Protein AF-G4Q4J6-F1 (afdb_monomer_lite)

Organism: Acidaminococcus intestini (strain RyC-MR95) (NCBI:txid568816)

Radius of gyration: 11.94 Å; chains: 1; bounding box: 21×21×40 Å

Structure (mmCIF, N/CA/C/O backbone):
data_AF-G4Q4J6-F1
#
_entry.id   AF-G4Q4J6-F1
#
loop_
_atom_site.group_PDB
_atom_site.id
_atom_site.type_symbol
_atom_site.label_atom_id
_atom_site.label_alt_id
_atom_site.label_comp_id
_atom_site.label_asym_id
_atom_site.label_entity_id
_atom_site.label_seq_id
_atom_site.pdbx_PDB_ins_code
_atom_site.Cartn_x
_atom_site.Cartn_y
_atom_site.Cartn_z
_atom_site.occupancy
_atom_site.B_iso_or_equiv
_atom_site.auth_seq_id
_atom_site.auth_comp_id
_atom_site.auth_asym_id
_atom_site.auth_atom_id
_atom_site.pdbx_PDB_model_num
ATOM 1 N N . MET A 1 1 ? 5.610 -1.809 -29.050 1.00 47.62 1 MET A N 1
ATOM 2 C CA . MET A 1 1 ? 5.656 -1.260 -27.679 1.00 47.62 1 MET A CA 1
ATOM 3 C C . MET A 1 1 ? 5.881 -2.405 -26.694 1.00 47.62 1 MET A C 1
ATOM 5 O O . MET A 1 1 ? 4.930 -3.088 -26.349 1.00 47.62 1 MET A O 1
ATOM 9 N N . LEU A 1 2 ? 7.133 -2.681 -26.310 1.00 45.62 2 LEU A N 1
ATOM 10 C CA . LEU A 1 2 ? 7.462 -3.609 -25.207 1.00 45.62 2 LEU A CA 1
ATOM 11 C C . LEU A 1 2 ? 7.939 -2.867 -23.950 1.00 45.62 2 LEU A C 1
ATOM 13 O O . LEU A 1 2 ? 7.832 -3.391 -22.847 1.00 45.62 2 LEU A O 1
ATOM 17 N N . ALA A 1 3 ? 8.397 -1.622 -24.114 1.00 49.56 3 ALA A N 1
ATOM 18 C CA . ALA A 1 3 ? 8.880 -0.775 -23.028 1.00 49.56 3 ALA A CA 1
ATOM 19 C C . ALA A 1 3 ? 7.794 -0.411 -21.998 1.00 49.56 3 ALA A C 1
ATOM 21 O O . ALA A 1 3 ? 8.123 -0.095 -20.860 1.00 49.56 3 ALA A O 1
ATOM 22 N N . ASP A 1 4 ? 6.516 -0.497 -2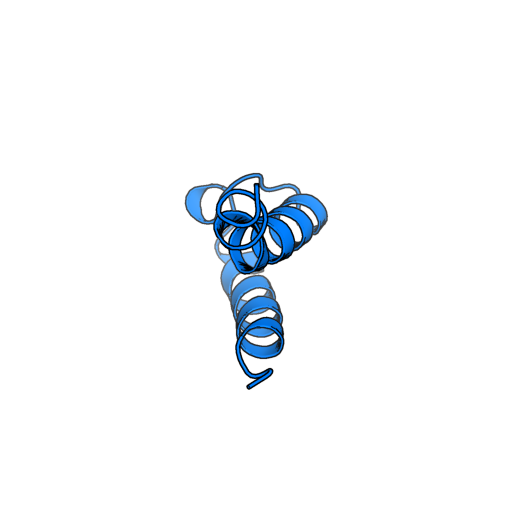2.377 1.00 49.38 4 ASP A N 1
ATOM 23 C CA . ASP A 1 4 ? 5.399 -0.130 -21.503 1.00 49.38 4 ASP A CA 1
ATOM 24 C C . ASP A 1 4 ? 4.975 -1.271 -20.560 1.00 49.38 4 ASP A C 1
ATOM 26 O O . ASP A 1 4 ? 4.575 -1.032 -19.429 1.00 49.38 4 ASP A O 1
ATOM 30 N N . LYS A 1 5 ? 5.150 -2.538 -20.968 1.00 50.56 5 LYS A N 1
ATOM 31 C CA . LYS A 1 5 ? 4.764 -3.710 -20.155 1.00 50.56 5 LYS A CA 1
ATOM 32 C C . LYS A 1 5 ? 5.780 -4.075 -19.072 1.00 50.56 5 LYS A C 1
ATOM 34 O O . LYS A 1 5 ? 5.404 -4.643 -18.054 1.00 50.56 5 LYS A O 1
ATOM 39 N N . ALA A 1 6 ? 7.055 -3.746 -19.268 1.00 46.91 6 ALA A N 1
ATOM 40 C CA . ALA A 1 6 ? 8.121 -4.132 -18.341 1.00 46.91 6 ALA A CA 1
ATOM 41 C C . ALA A 1 6 ? 8.212 -3.232 -17.096 1.00 46.91 6 ALA A C 1
ATOM 43 O O . ALA A 1 6 ? 8.793 -3.628 -16.092 1.00 46.91 6 ALA A O 1
ATOM 44 N N . ARG A 1 7 ? 7.629 -2.028 -17.137 1.00 51.78 7 ARG A N 1
ATOM 45 C CA . ARG A 1 7 ? 7.677 -1.077 -16.014 1.00 51.78 7 ARG A CA 1
ATOM 46 C C . ARG A 1 7 ? 6.611 -1.313 -14.945 1.00 51.78 7 ARG A C 1
ATOM 48 O O . ARG A 1 7 ? 6.688 -0.716 -13.880 1.00 51.78 7 ARG A O 1
ATOM 55 N N . ILE A 1 8 ? 5.639 -2.168 -15.241 1.00 53.53 8 ILE A N 1
ATOM 56 C CA . ILE A 1 8 ? 4.404 -2.327 -14.469 1.00 53.53 8 ILE A CA 1
ATOM 57 C C . ILE A 1 8 ? 4.474 -3.556 -13.542 1.00 53.53 8 ILE A C 1
ATOM 59 O O . ILE A 1 8 ? 3.835 -3.570 -12.498 1.00 53.53 8 ILE A O 1
ATOM 63 N N . GLY A 1 9 ? 5.318 -4.549 -13.852 1.00 52.88 9 GLY A N 1
ATOM 64 C CA . GLY A 1 9 ? 5.294 -5.874 -13.211 1.00 52.88 9 GLY A CA 1
ATOM 65 C C . GLY A 1 9 ? 5.336 -5.867 -11.679 1.00 52.88 9 GLY A C 1
ATOM 66 O O . GLY A 1 9 ? 4.462 -6.446 -11.050 1.00 52.88 9 GLY A O 1
ATOM 67 N N . HIS A 1 10 ? 6.288 -5.156 -11.070 1.00 57.41 10 HIS A N 1
ATOM 68 C CA . HIS A 1 10 ? 6.432 -5.176 -9.606 1.00 57.41 10 HIS A CA 1
ATOM 69 C C . HIS A 1 10 ? 5.515 -4.156 -8.917 1.00 57.41 10 HIS A C 1
ATOM 71 O O . HIS A 1 10 ? 5.053 -4.373 -7.800 1.00 57.41 10 HIS A O 1
ATOM 77 N N . THR A 1 11 ? 5.216 -3.032 -9.576 1.00 66.06 11 THR A N 1
ATOM 78 C CA . THR A 1 11 ? 4.371 -1.989 -8.979 1.00 66.06 11 THR A CA 1
ATOM 79 C C . THR A 1 11 ? 2.895 -2.377 -8.977 1.00 66.06 11 THR A C 1
ATOM 81 O O . THR A 1 11 ? 2.197 -2.008 -8.035 1.00 66.06 11 THR A O 1
ATOM 84 N N . ASP A 1 12 ? 2.422 -3.147 -9.959 1.00 72.75 12 ASP A N 1
ATOM 85 C CA . ASP A 1 12 ? 1.032 -3.612 -9.992 1.00 72.75 12 ASP A CA 1
ATOM 86 C C . ASP A 1 12 ? 0.765 -4.712 -8.972 1.00 72.75 12 ASP A C 1
ATOM 88 O O . ASP A 1 12 ? -0.228 -4.619 -8.259 1.00 72.75 12 ASP A O 1
ATOM 92 N N . GLN A 1 13 ? 1.676 -5.676 -8.801 1.00 73.19 13 GLN A N 1
ATOM 93 C CA . GLN A 1 13 ? 1.533 -6.702 -7.759 1.00 73.19 13 GLN A CA 1
ATOM 94 C C . GLN A 1 13 ? 1.520 -6.079 -6.357 1.00 73.19 13 GLN A C 1
ATOM 96 O O . GLN A 1 13 ? 0.652 -6.398 -5.544 1.00 73.19 13 GLN A O 1
ATOM 101 N N . ILE A 1 14 ? 2.414 -5.118 -6.092 1.00 74.81 14 ILE A N 1
ATOM 102 C CA . ILE A 1 14 ? 2.420 -4.384 -4.820 1.00 74.81 14 ILE A CA 1
ATOM 103 C C . ILE A 1 14 ? 1.157 -3.520 -4.679 1.00 74.81 14 ILE A C 1
ATOM 105 O O . ILE A 1 14 ? 0.578 -3.475 -3.598 1.00 74.81 14 ILE A O 1
ATOM 109 N N . ARG A 1 15 ? 0.675 -2.857 -5.741 1.00 76.12 15 ARG A N 1
ATOM 110 C CA . ARG A 1 15 ? -0.583 -2.081 -5.701 1.00 76.12 15 ARG A CA 1
ATOM 111 C C . ARG A 1 15 ? -1.811 -2.945 -5.461 1.00 76.12 15 ARG A C 1
ATOM 113 O O . ARG A 1 15 ? -2.715 -2.510 -4.754 1.00 76.12 15 ARG A O 1
ATOM 120 N N . GLU A 1 16 ? -1.868 -4.128 -6.053 1.00 79.62 16 GLU A N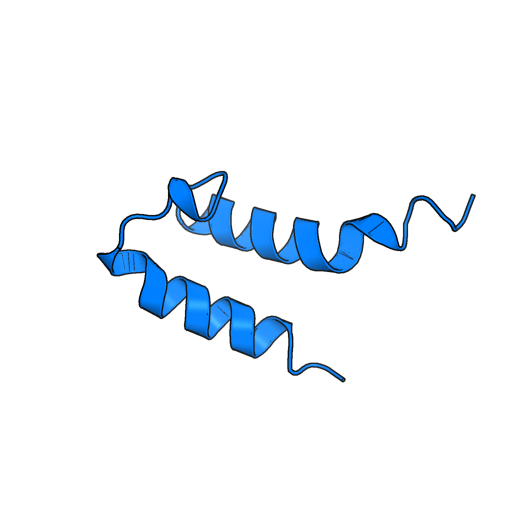 1
ATOM 121 C CA . GLU A 1 16 ? -2.973 -5.065 -5.877 1.00 79.62 16 GLU A CA 1
ATOM 122 C C . GLU A 1 16 ? -2.998 -5.597 -4.442 1.00 79.62 16 GLU A C 1
ATOM 124 O O . GLU A 1 16 ? -4.050 -5.609 -3.797 1.00 79.62 16 GLU A O 1
ATOM 129 N N . LEU A 1 17 ? -1.819 -5.911 -3.900 1.00 79.50 17 LEU A N 1
ATOM 130 C CA . LEU A 1 17 ? -1.655 -6.277 -2.503 1.00 79.50 17 LEU A CA 1
ATOM 131 C C . LEU A 1 17 ? -2.068 -5.125 -1.576 1.00 79.50 17 LEU A C 1
ATOM 133 O O . LEU A 1 17 ? -2.913 -5.309 -0.708 1.00 79.50 17 LEU A O 1
ATOM 137 N N . LEU A 1 18 ? -1.556 -3.914 -1.801 1.00 81.50 18 LEU A N 1
ATOM 138 C CA . LEU A 1 18 ? -1.932 -2.723 -1.037 1.00 81.50 18 LEU A CA 1
ATOM 139 C C . LEU A 1 18 ? -3.452 -2.505 -1.055 1.00 81.50 18 LEU A C 1
ATOM 141 O O . LEU A 1 18 ? -4.054 -2.324 0.005 1.00 81.50 18 LEU A O 1
ATOM 145 N N . ARG A 1 19 ? -4.091 -2.617 -2.227 1.00 82.31 19 ARG A N 1
ATOM 146 C CA . ARG A 1 19 ? -5.549 -2.496 -2.374 1.00 82.31 19 ARG A CA 1
ATOM 147 C C . ARG A 1 19 ? -6.311 -3.561 -1.593 1.00 82.31 19 ARG A C 1
ATOM 149 O O . ARG A 1 19 ? -7.344 -3.240 -1.011 1.00 82.31 19 ARG A O 1
ATOM 156 N N . LYS A 1 20 ? -5.805 -4.796 -1.528 1.00 81.69 20 LYS A N 1
ATOM 157 C CA . LYS A 1 20 ? -6.366 -5.872 -0.689 1.00 81.69 20 LYS A CA 1
ATOM 158 C C . LYS A 1 20 ? -6.348 -5.505 0.800 1.00 81.69 20 LYS A C 1
ATOM 160 O O . 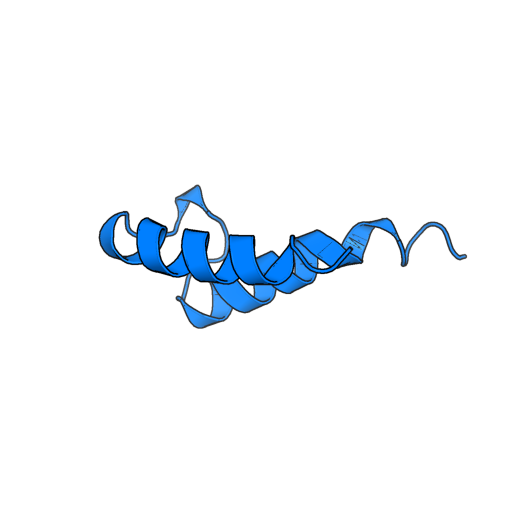LYS A 1 20 ? -7.266 -5.872 1.527 1.00 81.69 20 LYS A O 1
ATOM 165 N N . TYR A 1 21 ? -5.345 -4.742 1.228 1.00 78.75 21 TYR A N 1
ATOM 166 C CA . TYR A 1 21 ? -5.243 -4.179 2.576 1.00 78.75 21 TYR A CA 1
ATOM 167 C C . TYR A 1 21 ? -5.954 -2.819 2.738 1.00 78.75 21 TYR A C 1
ATOM 169 O O . TYR A 1 21 ? -5.921 -2.241 3.821 1.00 78.75 21 TYR A O 1
ATOM 177 N N . GLY A 1 22 ? -6.621 -2.306 1.695 1.00 77.75 22 GLY A N 1
ATOM 178 C CA . GLY A 1 22 ? -7.328 -1.020 1.720 1.00 77.75 22 GLY A CA 1
ATOM 179 C C . GLY A 1 22 ? -6.421 0.210 1.615 1.00 77.75 22 GLY A C 1
ATOM 180 O O . GLY A 1 22 ? -6.863 1.319 1.906 1.00 77.75 22 GLY A O 1
ATOM 181 N N . ALA A 1 23 ? -5.166 0.032 1.203 1.00 78.81 23 ALA A N 1
ATOM 182 C CA . ALA A 1 23 ? -4.199 1.101 1.006 1.00 78.81 23 ALA A CA 1
ATOM 183 C C . ALA A 1 23 ? -3.879 1.271 -0.486 1.00 78.81 23 ALA A C 1
ATOM 185 O O . ALA A 1 23 ? -3.823 0.311 -1.241 1.00 78.81 23 ALA A O 1
ATOM 186 N N . ASP A 1 24 ? -3.604 2.493 -0.935 1.00 74.06 24 ASP A N 1
ATOM 187 C CA . ASP A 1 24 ? -3.112 2.722 -2.305 1.00 74.06 24 ASP A CA 1
ATOM 188 C C . ASP A 1 24 ? -1.577 2.822 -2.368 1.00 74.06 24 ASP A C 1
ATOM 190 O O . ASP A 1 24 ? -0.987 2.836 -3.452 1.00 74.06 24 ASP A O 1
ATOM 194 N N . ARG A 1 25 ? -0.917 2.954 -1.206 1.00 74.31 25 ARG A N 1
ATOM 195 C CA . ARG A 1 25 ? 0.526 3.214 -1.049 1.00 74.31 25 ARG A CA 1
ATOM 196 C C . ARG A 1 25 ? 1.038 2.642 0.271 1.00 74.31 25 ARG A C 1
ATOM 198 O O . ARG A 1 25 ? 0.305 2.669 1.250 1.00 74.31 25 ARG A O 1
ATOM 205 N N . LEU A 1 26 ? 2.319 2.263 0.326 1.00 72.75 26 LEU A N 1
ATOM 206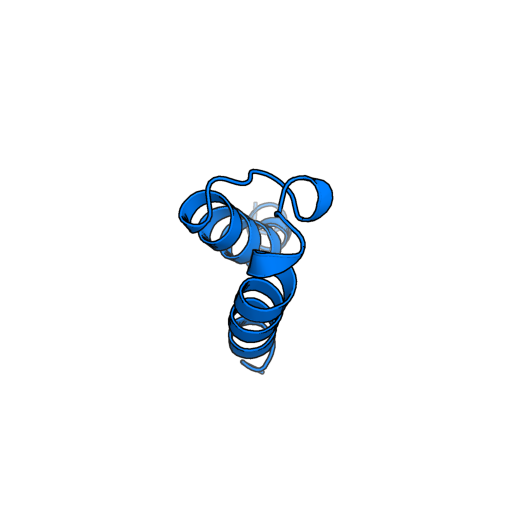 C CA . LEU A 1 26 ? 3.000 1.833 1.560 1.00 72.75 26 LEU A CA 1
ATOM 207 C C . LEU A 1 26 ? 2.849 2.845 2.709 1.00 72.75 26 LEU A C 1
ATOM 209 O O . LEU A 1 26 ? 2.571 2.445 3.829 1.00 72.75 26 LEU A O 1
ATOM 213 N N . SER A 1 27 ? 2.926 4.156 2.442 1.00 73.50 27 SER A N 1
ATOM 214 C CA . SER A 1 27 ? 2.692 5.186 3.475 1.00 73.50 27 SER A CA 1
ATOM 215 C C . SER A 1 27 ? 1.250 5.280 3.982 1.00 73.50 27 SER A C 1
ATOM 217 O O . SER A 1 27 ? 1.017 5.941 4.987 1.00 73.50 27 SER A O 1
ATOM 219 N N . ALA A 1 28 ? 0.284 4.687 3.278 1.00 75.31 28 ALA A N 1
ATOM 220 C CA . ALA A 1 28 ? -1.108 4.609 3.717 1.00 75.31 28 ALA A CA 1
ATOM 221 C C . ALA A 1 28 ? -1.415 3.278 4.426 1.00 75.31 28 ALA A C 1
ATOM 223 O O . ALA A 1 28 ? -2.531 3.088 4.902 1.00 75.31 28 ALA A O 1
ATOM 224 N N . VAL A 1 29 ? -0.444 2.359 4.486 1.00 79.31 29 VAL A N 1
ATOM 225 C CA . VAL A 1 29 ? -0.567 1.109 5.231 1.00 79.31 29 VAL A CA 1
ATOM 226 C C . VAL A 1 29 ? -0.365 1.412 6.703 1.00 79.31 29 VAL A C 1
ATOM 228 O O . VAL A 1 29 ? 0.653 1.957 7.124 1.00 79.31 29 VAL A O 1
ATOM 231 N N . ASP A 1 30 ? -1.359 1.028 7.485 1.00 82.38 30 ASP A N 1
ATOM 232 C CA . ASP A 1 30 ? -1.299 1.038 8.935 1.00 82.38 30 ASP A CA 1
ATOM 233 C C . ASP A 1 30 ? -0.076 0.221 9.412 1.00 82.38 30 ASP A C 1
ATOM 235 O O . ASP A 1 30 ? 0.108 -0.905 8.943 1.00 82.38 30 ASP A O 1
ATOM 239 N N . PRO A 1 31 ? 0.749 0.704 10.358 1.00 80.50 31 PRO A N 1
ATOM 240 C CA . PRO A 1 31 ? 1.970 0.009 10.782 1.00 80.50 31 PRO A CA 1
ATOM 241 C C . PRO A 1 31 ? 1.717 -1.423 11.290 1.00 80.50 31 PRO A C 1
ATOM 243 O O . PRO A 1 31 ? 2.548 -2.301 11.086 1.00 80.50 31 PRO A O 1
ATOM 246 N N . LYS A 1 32 ? 0.525 -1.698 11.845 1.00 83.31 32 LYS A N 1
ATOM 247 C CA . LYS A 1 32 ? 0.050 -3.051 12.222 1.00 83.31 32 LYS A CA 1
ATOM 248 C C . LYS A 1 32 ? -0.099 -4.025 11.041 1.00 83.31 32 LYS A C 1
ATOM 250 O O . LYS A 1 32 ? -0.080 -5.234 11.236 1.00 83.31 32 LYS A O 1
ATOM 255 N N . HIS A 1 33 ? -0.296 -3.508 9.831 1.00 81.06 33 HIS A N 1
ATOM 256 C CA . HIS A 1 33 ? -0.403 -4.280 8.593 1.00 81.06 33 HIS A CA 1
ATOM 257 C C . HIS A 1 33 ? 0.900 -4.255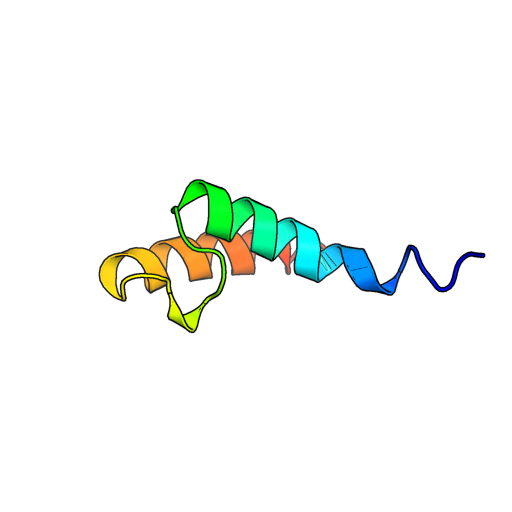 7.794 1.00 81.06 33 HIS A C 1
ATOM 259 O O . HIS A 1 33 ? 1.031 -5.014 6.842 1.00 81.06 33 HIS A O 1
ATOM 265 N N . TYR A 1 34 ? 1.873 -3.431 8.193 1.00 80.38 34 TYR A N 1
ATOM 266 C CA . TYR A 1 34 ? 3.147 -3.296 7.498 1.00 80.38 34 TYR A CA 1
ATOM 267 C C . TYR A 1 34 ? 3.962 -4.586 7.555 1.00 80.38 34 TYR A C 1
ATOM 269 O O . TYR A 1 34 ? 4.480 -4.996 6.531 1.00 80.38 34 TYR A O 1
ATOM 277 N N . GLU A 1 35 ? 4.009 -5.277 8.699 1.00 83.06 35 GLU A N 1
ATOM 278 C CA . GLU A 1 35 ? 4.694 -6.576 8.812 1.00 83.06 35 GLU A CA 1
ATOM 279 C C . GLU A 1 35 ? 4.045 -7.662 7.944 1.00 83.06 35 GLU A C 1
ATOM 281 O O . GLU A 1 35 ? 4.743 -8.431 7.288 1.00 83.06 35 GLU A O 1
ATOM 286 N N . ALA A 1 36 ? 2.709 -7.715 7.905 1.00 84.06 36 ALA A N 1
ATOM 287 C CA . ALA A 1 36 ? 1.981 -8.666 7.064 1.00 84.06 36 ALA A CA 1
ATOM 288 C C . ALA A 1 36 ? 2.196 -8.371 5.571 1.00 84.06 36 ALA A C 1
ATOM 290 O O . ALA A 1 36 ? 2.498 -9.276 4.796 1.00 84.06 36 ALA A O 1
ATOM 291 N N . LEU A 1 37 ? 2.108 -7.092 5.195 1.00 80.19 37 LEU A N 1
ATOM 292 C CA . LEU A 1 37 ? 2.361 -6.620 3.840 1.00 80.19 37 LEU A CA 1
ATOM 293 C C . LEU A 1 37 ? 3.810 -6.882 3.418 1.00 80.19 37 LEU A C 1
ATOM 295 O O . LEU A 1 37 ? 4.028 -7.362 2.316 1.00 80.19 37 LEU A O 1
ATOM 299 N N . LEU A 1 38 ? 4.791 -6.600 4.280 1.00 80.06 38 LEU A N 1
ATOM 300 C CA . LEU A 1 38 ? 6.208 -6.828 3.996 1.00 80.06 38 LEU A CA 1
ATOM 301 C C . LEU A 1 38 ? 6.455 -8.303 3.680 1.00 80.06 38 LEU A C 1
ATOM 303 O O . LEU A 1 38 ? 7.089 -8.606 2.682 1.00 80.06 38 LEU A O 1
ATOM 307 N N . ARG A 1 39 ? 5.865 -9.209 4.464 1.00 83.19 39 ARG A N 1
ATOM 308 C CA . ARG A 1 39 ? 6.010 -10.657 4.288 1.00 83.19 39 ARG A CA 1
ATOM 309 C C . ARG A 1 39 ? 5.367 -11.172 2.997 1.00 83.19 39 ARG A C 1
ATOM 311 O O . ARG A 1 39 ? 5.935 -12.035 2.334 1.00 83.19 39 ARG A O 1
ATOM 318 N N . ASP A 1 40 ? 4.206 -10.627 2.632 1.00 80.81 40 ASP A N 1
ATOM 319 C CA . ASP A 1 40 ? 3.553 -10.899 1.346 1.00 80.81 40 ASP A CA 1
ATOM 320 C C . ASP A 1 40 ? 4.371 -10.340 0.162 1.00 80.81 40 ASP A C 1
ATOM 322 O O . ASP A 1 40 ? 4.470 -10.992 -0.875 1.00 80.81 40 ASP A O 1
ATOM 326 N N . VAL A 1 41 ? 4.968 -9.149 0.310 1.00 78.06 41 VAL A N 1
ATOM 327 C CA . VAL A 1 41 ? 5.828 -8.517 -0.709 1.00 78.06 41 VAL A CA 1
ATOM 328 C C . VAL A 1 41 ? 7.155 -9.262 -0.864 1.00 78.06 41 VAL A C 1
ATOM 330 O O . VAL A 1 41 ? 7.571 -9.504 -1.991 1.00 78.06 41 VAL A O 1
ATOM 333 N N . GLU A 1 42 ? 7.800 -9.671 0.229 1.00 77.00 42 GLU A N 1
ATOM 334 C CA . GLU A 1 42 ? 9.023 -10.485 0.197 1.00 77.00 42 GLU A CA 1
ATOM 335 C C . GLU A 1 42 ? 8.771 -11.826 -0.509 1.00 77.00 42 GLU A C 1
ATOM 337 O O . GLU A 1 42 ? 9.563 -12.228 -1.354 1.00 77.00 42 GLU A O 1
ATOM 342 N N . GLY A 1 43 ? 7.624 -12.473 -0.271 1.00 75.19 43 GLY A N 1
ATOM 343 C CA . GLY A 1 43 ? 7.234 -13.692 -0.993 1.00 75.19 43 GLY A CA 1
ATOM 344 C C . GLY A 1 43 ? 6.886 -13.486 -2.477 1.00 75.19 43 GLY A C 1
ATOM 345 O O . GLY A 1 43 ? 6.859 -14.456 -3.234 1.00 75.19 43 GLY A O 1
ATOM 346 N N . LEU A 1 44 ? 6.614 -12.245 -2.898 1.00 71.81 44 LEU A N 1
ATOM 347 C CA . LEU A 1 44 ? 6.388 -11.867 -4.298 1.00 71.81 44 LEU A CA 1
ATOM 348 C C . LEU A 1 44 ? 7.698 -11.541 -5.037 1.00 71.81 44 LEU A C 1
ATOM 350 O O . LEU A 1 44 ? 7.767 -11.768 -6.244 1.00 71.81 44 LEU A O 1
ATOM 354 N N . ASP A 1 45 ? 8.707 -11.007 -4.340 1.00 64.94 45 ASP A N 1
ATOM 355 C CA . ASP A 1 45 ? 9.994 -10.595 -4.927 1.00 64.94 45 ASP A CA 1
ATOM 356 C C . ASP A 1 45 ? 11.004 -11.757 -5.033 1.00 64.94 45 ASP A C 1
ATOM 358 O O . ASP A 1 45 ? 11.773 -11.807 -5.992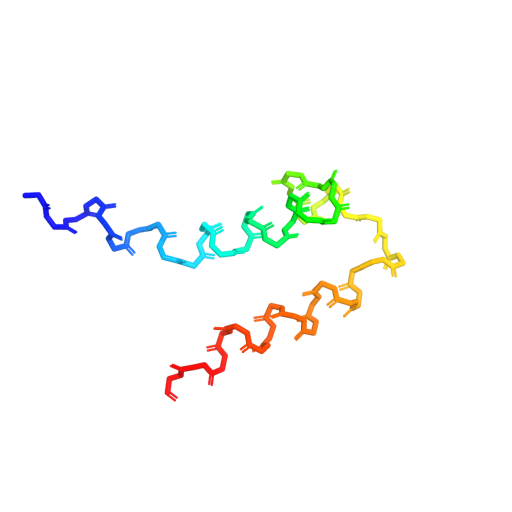 1.00 64.94 45 ASP A O 1
ATOM 362 N N . ASP A 1 46 ? 10.933 -12.756 -4.141 1.00 55.12 46 ASP A N 1
ATOM 363 C CA . ASP A 1 46 ? 11.829 -13.936 -4.098 1.00 55.12 46 ASP A CA 1
ATOM 364 C C . ASP A 1 46 ? 11.588 -14.964 -5.239 1.00 55.12 46 ASP A C 1
ATOM 366 O O . ASP A 1 46 ? 11.990 -16.122 -5.175 1.00 55.12 46 ASP A O 1
ATOM 370 N N . GLY A 1 47 ? 10.902 -14.558 -6.312 1.00 51.31 47 GLY A N 1
ATOM 371 C CA . GLY A 1 47 ? 10.549 -15.385 -7.470 1.00 51.31 47 GLY A CA 1
ATOM 372 C C . GLY A 1 47 ? 11.551 -15.347 -8.631 1.00 51.31 47 GLY A C 1
ATOM 373 O O . GLY A 1 47 ? 11.115 -15.405 -9.786 1.00 51.31 47 GLY A O 1
ATOM 374 N N . ARG A 1 48 ? 12.860 -15.214 -8.366 1.00 45.72 48 ARG A N 1
ATOM 375 C CA . ARG A 1 48 ? 13.924 -15.276 -9.390 1.00 45.72 48 ARG A CA 1
ATOM 376 C C . ARG A 1 48 ? 14.807 -16.511 -9.248 1.00 45.72 48 ARG A C 1
ATOM 378 O O . ARG A 1 48 ? 15.358 -16.726 -8.152 1.00 45.72 48 ARG A O 1
#

Sequence (48 aa):
MLADKARIGHTDQIRELLRKYGADRLSAVDPKHYEALLRDVEGLDDGR

pLDDT: mean 70.32, std 12.78, range [45.62, 84.06]

Foldseek 3Di:
DVVVVVVPVLVVVLCVLCVVQVHRDLVRRDPVCNVVSVVVSVVVVPPD

Secondary structure (DSSP, 8-state):
--TTTTTTHHHHHHHHHHHHTT-SSGGGS-HHHHHHHHHHHHHHH---